Protein AF-A0A0H3NT70-F1 (afdb_monomer)

Sequence (43 aa):
MQTRASYMKANAVLLHQCEILSAVPGCYQQAVCQGSALNVSSK

Structure (mmCIF, N/CA/C/O backbone):
data_AF-A0A0H3NT70-F1
#
_entry.id   AF-A0A0H3NT70-F1
#
loop_
_atom_sit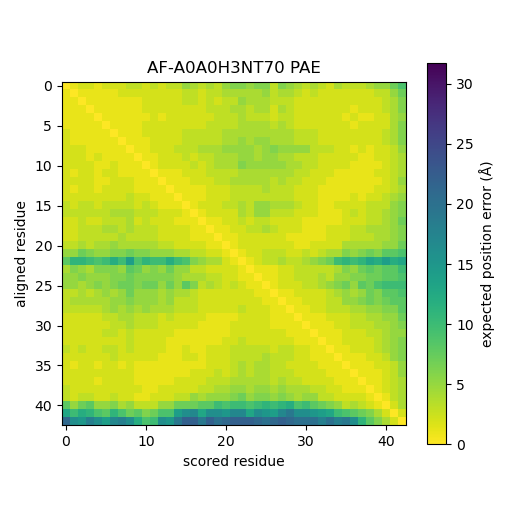e.group_PDB
_atom_site.id
_atom_site.type_symb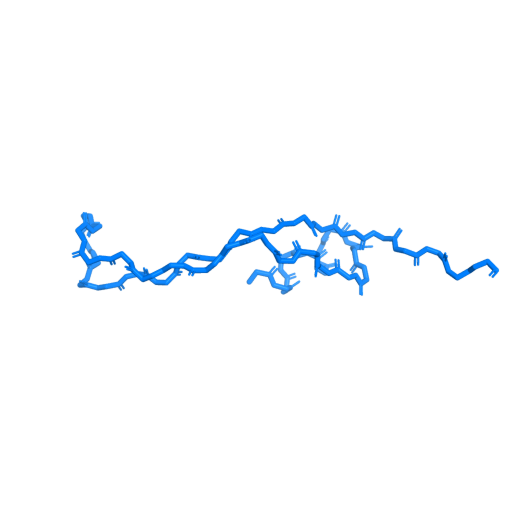ol
_atom_site.label_atom_id
_atom_site.label_alt_id
_atom_site.label_comp_id
_atom_site.label_asym_id
_atom_site.label_entity_id
_atom_site.label_seq_id
_atom_site.pdbx_PDB_ins_code
_atom_site.Cartn_x
_atom_site.Cartn_y
_atom_site.Cartn_z
_atom_site.occupancy
_atom_site.B_iso_or_equiv
_atom_site.auth_seq_id
_atom_site.auth_comp_id
_atom_site.auth_asym_id
_atom_site.auth_atom_id
_atom_site.pdbx_PDB_model_num
ATOM 1 N N . MET A 1 1 ? -3.441 -0.120 -2.987 1.00 93.38 1 MET A N 1
ATOM 2 C CA . MET A 1 1 ? -2.028 -0.505 -2.760 1.00 93.38 1 MET A CA 1
ATOM 3 C C . MET A 1 1 ? -1.290 -0.791 -4.072 1.00 93.38 1 MET A C 1
ATOM 5 O O . MET A 1 1 ? -0.239 -0.191 -4.237 1.00 93.38 1 MET A O 1
ATOM 9 N N . GLN A 1 2 ? -1.841 -1.544 -5.040 1.00 92.06 2 GLN A N 1
ATOM 10 C CA . GLN A 1 2 ? -1.221 -1.680 -6.378 1.00 92.06 2 GLN A CA 1
ATOM 11 C C . GLN A 1 2 ? -0.858 -0.336 -7.027 1.00 92.06 2 GLN A C 1
ATOM 13 O O . GLN A 1 2 ? 0.287 -0.145 -7.403 1.00 92.06 2 GLN A O 1
ATOM 18 N N . THR A 1 3 ? -1.768 0.644 -7.039 1.00 96.75 3 THR A N 1
ATOM 19 C CA . THR A 1 3 ? -1.474 1.992 -7.563 1.00 96.75 3 THR A CA 1
ATOM 20 C C . THR A 1 3 ? -0.267 2.645 -6.878 1.00 96.75 3 THR A C 1
ATOM 22 O O . THR A 1 3 ? 0.546 3.284 -7.535 1.00 96.75 3 THR A O 1
ATOM 25 N N . ARG A 1 4 ? -0.102 2.449 -5.558 1.00 96.19 4 ARG A N 1
ATOM 26 C CA . ARG A 1 4 ? 1.066 2.956 -4.813 1.00 96.19 4 ARG A CA 1
ATOM 27 C C . ARG A 1 4 ? 2.349 2.255 -5.261 1.00 96.19 4 ARG A C 1
ATOM 29 O O . ARG A 1 4 ? 3.350 2.925 -5.467 1.00 96.19 4 ARG A O 1
ATOM 36 N N . ALA A 1 5 ? 2.303 0.938 -5.461 1.00 97.06 5 ALA A N 1
ATOM 37 C CA . ALA A 1 5 ? 3.432 0.183 -5.998 1.00 97.06 5 ALA A CA 1
ATOM 38 C C . ALA A 1 5 ? 3.797 0.640 -7.424 1.00 97.06 5 ALA A C 1
ATOM 40 O O . ALA A 1 5 ? 4.973 0.841 -7.717 1.00 97.06 5 ALA A O 1
ATOM 41 N N . SER A 1 6 ? 2.808 0.916 -8.280 1.00 96.38 6 SER A N 1
ATOM 42 C CA . SER A 1 6 ? 3.042 1.468 -9.621 1.00 96.38 6 SER A CA 1
ATOM 43 C C . SER A 1 6 ? 3.741 2.831 -9.582 1.00 96.38 6 SER A C 1
ATOM 45 O O . SER A 1 6 ? 4.674 3.054 -10.349 1.00 96.38 6 SER A O 1
ATOM 47 N N . TYR A 1 7 ? 3.377 3.723 -8.649 1.00 97.62 7 TYR A N 1
ATOM 48 C CA . TYR A 1 7 ? 4.097 4.993 -8.448 1.00 97.62 7 TYR A CA 1
ATOM 49 C C . TYR A 1 7 ? 5.557 4.801 -8.003 1.00 97.62 7 TYR A C 1
ATOM 51 O O . TYR A 1 7 ? 6.397 5.654 -8.278 1.00 97.62 7 TYR A O 1
ATOM 59 N N . MET A 1 8 ? 5.886 3.665 -7.381 1.00 96.88 8 MET A N 1
ATOM 60 C CA . MET A 1 8 ? 7.260 3.273 -7.042 1.00 96.88 8 MET A CA 1
ATOM 61 C C . MET A 1 8 ? 8.000 2.593 -8.207 1.00 96.88 8 MET A C 1
ATOM 63 O O . MET A 1 8 ? 9.093 2.068 -8.009 1.00 96.88 8 MET A O 1
ATOM 67 N N . LYS A 1 9 ? 7.429 2.599 -9.422 1.00 96.19 9 LYS A N 1
ATOM 68 C CA . LYS A 1 9 ? 7.952 1.915 -10.619 1.00 96.19 9 LYS A CA 1
ATOM 69 C C . LYS A 1 9 ? 8.056 0.388 -10.465 1.00 96.19 9 LYS A C 1
ATOM 71 O O . LYS A 1 9 ? 8.850 -0.246 -11.156 1.00 96.19 9 LYS A O 1
ATOM 76 N N . ALA A 1 10 ? 7.267 -0.206 -9.570 1.00 96.56 10 ALA A N 1
ATOM 77 C CA . ALA A 1 10 ? 7.110 -1.655 -9.486 1.00 96.56 10 ALA A CA 1
ATOM 78 C C . ALA A 1 10 ? 6.136 -2.155 -10.566 1.00 96.56 10 ALA A C 1
ATOM 80 O O . ALA A 1 10 ? 5.157 -1.475 -10.885 1.00 96.56 10 ALA A O 1
ATOM 81 N N . ASN A 1 11 ? 6.383 -3.351 -11.105 1.00 95.94 11 ASN A N 1
ATOM 82 C CA . ASN A 1 11 ? 5.513 -4.015 -12.085 1.00 95.94 11 ASN A CA 1
ATOM 83 C C . ASN A 1 11 ? 4.725 -5.194 -11.487 1.00 95.94 11 ASN A C 1
ATOM 85 O O . ASN A 1 11 ? 3.836 -5.730 -12.144 1.00 95.94 11 ASN A O 1
ATOM 89 N N . ALA A 1 12 ? 5.016 -5.575 -10.243 1.00 96.12 12 ALA A N 1
ATOM 90 C CA . ALA A 1 12 ? 4.308 -6.610 -9.511 1.00 96.12 12 ALA A CA 1
ATOM 91 C C . ALA A 1 12 ? 4.171 -6.236 -8.029 1.00 96.12 12 ALA A C 1
ATOM 93 O O . ALA A 1 12 ? 4.928 -5.427 -7.488 1.00 96.12 12 ALA A O 1
ATOM 94 N N . VAL A 1 13 ? 3.204 -6.856 -7.354 1.00 97.25 13 VAL A N 1
ATOM 95 C CA . VAL A 1 13 ? 3.094 -6.806 -5.896 1.00 97.25 13 VAL A CA 1
ATOM 96 C C . VAL A 1 13 ? 2.972 -8.219 -5.360 1.00 97.25 13 VAL A C 1
ATOM 98 O O . VAL A 1 13 ? 2.050 -8.940 -5.736 1.00 97.25 13 VAL A O 1
ATOM 101 N N . LEU A 1 14 ? 3.867 -8.590 -4.447 1.00 97.31 14 LEU A N 1
ATOM 102 C CA . LEU A 1 14 ? 3.715 -9.799 -3.650 1.00 97.31 14 LEU A CA 1
ATOM 103 C C . LEU A 1 14 ? 2.849 -9.470 -2.435 1.00 97.31 14 LEU A C 1
ATOM 105 O O . LEU A 1 14 ? 3.292 -8.778 -1.517 1.00 97.31 14 LEU A O 1
ATOM 109 N N . LEU A 1 15 ? 1.597 -9.920 -2.455 1.00 97.25 15 LEU A N 1
ATOM 110 C CA . LEU A 1 15 ? 0.669 -9.714 -1.350 1.00 97.25 15 LEU A CA 1
ATOM 111 C C . LEU A 1 15 ? 1.084 -10.579 -0.155 1.00 97.25 15 LEU A C 1
ATOM 113 O O . LEU A 1 15 ? 1.295 -11.776 -0.313 1.00 97.25 15 LEU A O 1
ATOM 117 N N . HIS A 1 16 ? 1.184 -9.978 1.029 1.00 96.94 16 HIS A N 1
ATOM 118 C CA . HIS A 1 16 ? 1.467 -10.711 2.264 1.00 96.94 16 HIS A CA 1
ATOM 119 C C . HIS A 1 16 ? 0.167 -11.014 3.007 1.00 96.94 16 HIS A C 1
ATOM 121 O O . HIS A 1 16 ? -0.107 -12.157 3.352 1.00 96.94 16 HIS A O 1
ATOM 127 N N . GLN A 1 17 ? -0.642 -9.979 3.238 1.00 96.9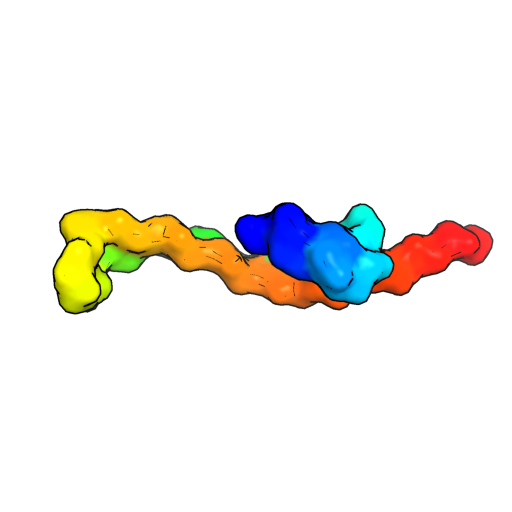4 17 GLN A N 1
ATOM 128 C CA . GLN A 1 17 ? -1.840 -10.071 4.063 1.00 96.94 17 GLN A CA 1
ATOM 129 C C . GLN A 1 17 ? -2.851 -9.001 3.658 1.00 96.94 17 GLN A C 1
ATOM 131 O O . GLN A 1 17 ? -2.477 -7.876 3.318 1.00 96.94 17 GLN A O 1
ATOM 136 N N . CYS A 1 18 ? -4.133 -9.351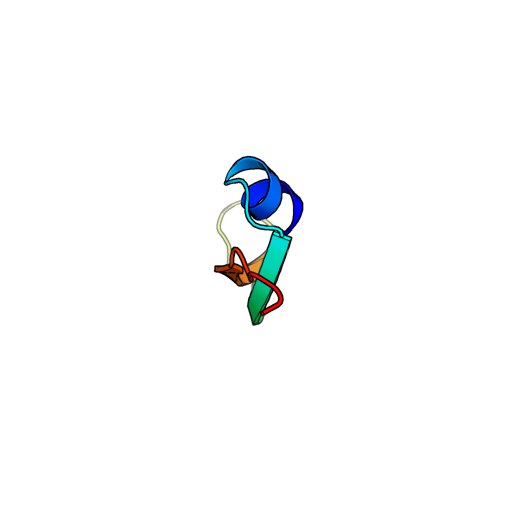 3.723 1.00 96.81 18 CYS A N 1
ATOM 137 C CA . CYS A 1 18 ? -5.241 -8.406 3.688 1.00 96.81 18 CYS A CA 1
ATOM 138 C C . CYS A 1 18 ? -6.171 -8.717 4.855 1.00 96.81 18 CYS A C 1
ATOM 140 O O . CYS A 1 18 ? -6.639 -9.845 4.983 1.00 96.81 18 CYS A O 1
ATOM 142 N N . GLU A 1 19 ? -6.459 -7.712 5.671 1.00 96.56 19 GLU A N 1
ATOM 143 C CA . GLU A 1 19 ? -7.337 -7.8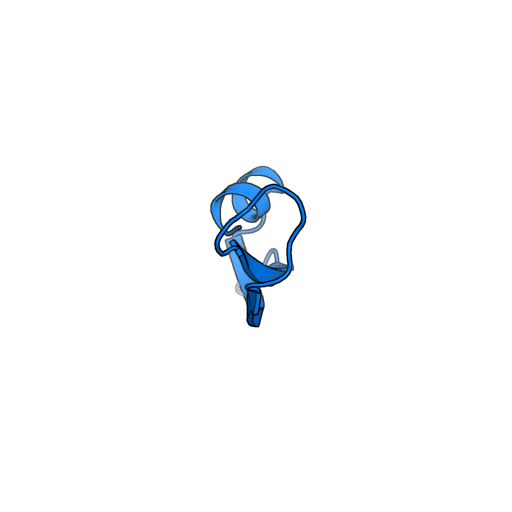37 6.831 1.00 96.56 19 GLU A CA 1
ATOM 144 C C . GLU A 1 19 ? -8.349 -6.701 6.876 1.00 96.56 19 GLU A C 1
ATOM 146 O O . GLU A 1 19 ? -8.081 -5.583 6.427 1.00 96.56 19 GLU A O 1
ATOM 151 N N . ILE A 1 20 ? -9.517 -7.000 7.441 1.00 96.31 20 ILE A N 1
ATOM 152 C CA . ILE A 1 20 ? -10.550 -6.015 7.743 1.00 96.31 20 ILE A CA 1
ATOM 153 C C . ILE A 1 20 ? -10.490 -5.735 9.241 1.00 96.31 20 ILE A C 1
ATOM 155 O O . ILE A 1 20 ? -10.725 -6.621 10.058 1.00 96.31 20 ILE A O 1
ATOM 159 N N . LEU A 1 21 ? -10.183 -4.493 9.595 1.00 96.25 21 LEU A N 1
ATOM 160 C CA . LEU A 1 21 ? -10.081 -4.021 10.968 1.00 96.25 21 LEU A CA 1
ATOM 161 C C . LEU A 1 21 ? -11.332 -3.214 11.321 1.00 96.25 21 LEU A C 1
ATOM 163 O O . LEU A 1 21 ? -11.666 -2.257 10.626 1.00 96.25 21 LEU A O 1
ATOM 167 N N . SER A 1 22 ? -12.012 -3.576 12.406 1.00 93.06 22 SER A N 1
ATOM 168 C CA . SER A 1 22 ? -13.224 -2.895 12.894 1.00 93.06 22 SER A CA 1
ATOM 169 C C . SER A 1 22 ? -12.976 -1.929 14.059 1.00 93.06 22 SER A C 1
ATOM 171 O O . SER A 1 22 ? -13.867 -1.173 14.426 1.00 93.06 22 SER A O 1
ATOM 173 N N . ALA A 1 23 ? -11.776 -1.929 14.645 1.00 90.25 23 ALA A N 1
ATOM 174 C CA . ALA A 1 23 ? -11.427 -1.125 15.821 1.00 90.25 23 ALA A CA 1
ATOM 175 C C . ALA A 1 23 ? -10.465 0.032 15.492 1.00 90.25 23 ALA A C 1
ATOM 177 O O . ALA A 1 23 ? -9.592 0.373 16.289 1.00 90.25 23 ALA A O 1
ATOM 178 N N . VAL A 1 24 ? -10.584 0.618 14.297 1.00 95.38 24 VAL A N 1
ATOM 179 C CA . VAL A 1 24 ? -9.722 1.728 13.868 1.00 95.38 24 VAL A CA 1
ATOM 180 C C . VAL A 1 24 ? -10.365 3.057 14.285 1.00 95.38 24 VAL A C 1
ATOM 182 O O . VAL A 1 24 ? -11.486 3.338 13.860 1.00 95.38 24 VAL A O 1
ATOM 185 N N . PRO A 1 25 ? -9.694 3.906 15.088 1.00 95.75 25 PRO A N 1
ATOM 186 C CA . PRO A 1 25 ? -1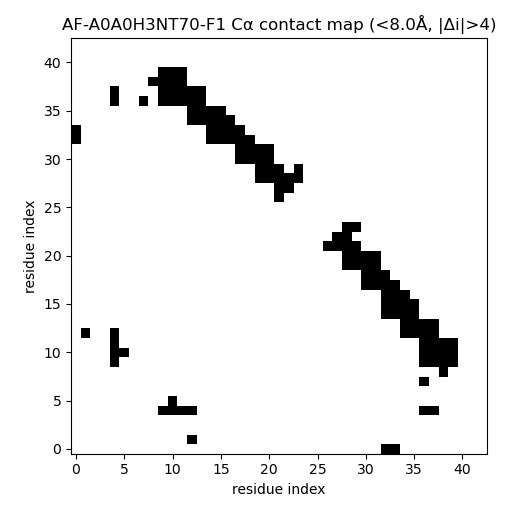0.253 5.192 15.496 1.00 95.75 25 PRO A CA 1
ATOM 187 C C . PRO A 1 25 ? -10.694 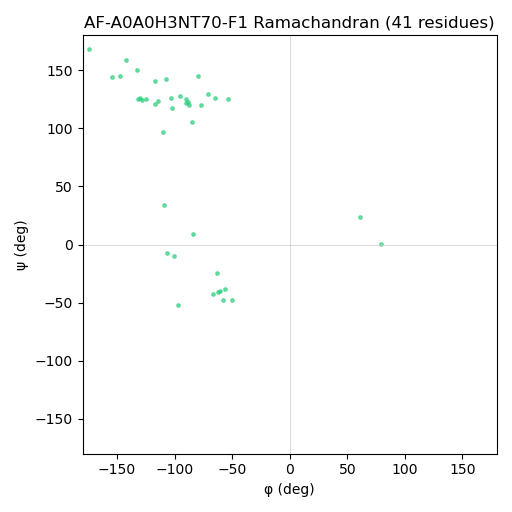6.034 14.290 1.00 95.75 25 PRO A C 1
ATOM 189 O O . PRO A 1 25 ? -9.912 6.285 13.376 1.00 95.75 25 PRO A O 1
ATOM 192 N N . GLY A 1 26 ? -11.958 6.462 14.281 1.00 96.00 26 GLY A N 1
ATOM 193 C CA . GLY A 1 26 ? -12.532 7.278 13.203 1.00 96.00 26 GLY A CA 1
ATOM 194 C C . GLY A 1 26 ? -12.948 6.514 11.939 1.00 96.00 26 GLY A C 1
ATOM 195 O O . GLY A 1 26 ? -13.467 7.136 11.017 1.00 96.00 26 GLY A O 1
ATOM 196 N N . CYS A 1 27 ? -12.775 5.191 11.883 1.00 95.94 27 CYS A N 1
ATOM 197 C CA . CYS A 1 27 ? -13.222 4.358 10.766 1.00 95.94 27 CYS A CA 1
ATOM 198 C C . CYS A 1 27 ? -14.130 3.238 11.284 1.00 95.94 27 CYS A C 1
ATOM 200 O O . CYS A 1 27 ? -13.722 2.462 12.139 1.00 95.94 27 CYS A O 1
ATOM 202 N N . TYR A 1 28 ? -15.346 3.115 10.740 1.00 94.44 28 TYR A N 1
ATOM 203 C CA . TYR A 1 28 ? -16.254 2.013 11.092 1.00 94.44 28 TYR A CA 1
ATOM 204 C C . TYR A 1 28 ? -15.615 0.647 10.803 1.00 94.44 28 TYR A C 1
ATOM 206 O O . TYR A 1 28 ? -15.601 -0.239 11.653 1.00 94.44 28 TYR A O 1
ATOM 214 N N . GLN A 1 29 ? -15.043 0.505 9.605 1.00 95.50 29 GLN A N 1
ATOM 215 C CA . GLN A 1 29 ? -14.213 -0.624 9.204 1.00 95.50 29 GLN A CA 1
ATOM 216 C C . GLN A 1 29 ? -13.149 -0.144 8.216 1.00 95.50 29 GLN A C 1
ATOM 218 O O . GLN A 1 29 ? -13.410 0.733 7.391 1.00 95.50 29 GLN A O 1
ATOM 223 N N . GLN A 1 30 ? -11.956 -0.729 8.278 1.00 96.25 30 GLN A N 1
ATOM 224 C CA . GLN A 1 30 ? -10.852 -0.431 7.374 1.00 96.25 30 GLN A CA 1
ATOM 225 C C . GLN A 1 30 ? -10.248 -1.721 6.828 1.00 96.25 30 GLN A C 1
ATOM 227 O O . GLN A 1 30 ? -9.794 -2.569 7.589 1.00 96.25 30 GLN A O 1
ATOM 232 N N . ALA A 1 31 ? -10.176 -1.839 5.504 1.00 96.38 31 ALA A N 1
ATOM 233 C CA . ALA A 1 31 ? -9.418 -2.899 4.855 1.00 96.38 31 ALA A CA 1
ATOM 234 C C . ALA A 1 31 ? -7.959 -2.459 4.675 1.00 96.38 31 ALA A C 1
ATOM 236 O O . ALA A 1 31 ? -7.676 -1.461 4.006 1.00 96.38 31 ALA A O 1
ATOM 237 N N . VAL A 1 32 ? -7.024 -3.203 5.261 1.00 95.62 32 VAL A N 1
ATOM 238 C CA . VAL A 1 32 ? -5.586 -2.967 5.113 1.00 95.62 32 VAL A CA 1
ATOM 239 C C . VAL A 1 32 ? -4.976 -4.139 4.370 1.00 95.62 32 VAL A C 1
ATOM 241 O O . VAL A 1 32 ? -5.074 -5.278 4.810 1.00 95.62 32 VAL A O 1
ATOM 244 N N . CYS A 1 33 ? -4.314 -3.843 3.254 1.00 96.19 33 CYS A N 1
ATOM 245 C CA . CYS A 1 33 ? -3.556 -4.824 2.489 1.00 96.19 33 CYS A CA 1
ATOM 246 C C . CYS A 1 33 ? -2.076 -4.449 2.478 1.00 96.19 33 CYS A C 1
ATOM 248 O O . CYS A 1 33 ? -1.707 -3.369 2.002 1.00 96.19 33 CYS A O 1
ATOM 250 N N . GLN A 1 34 ? -1.248 -5.359 2.977 1.00 96.25 34 GLN A N 1
ATOM 251 C CA . GLN A 1 34 ? 0.202 -5.246 3.027 1.00 96.25 34 GLN A CA 1
ATOM 252 C C . GLN A 1 34 ? 0.844 -6.180 2.006 1.00 96.25 34 GLN A C 1
ATOM 254 O O . GLN A 1 34 ? 0.384 -7.297 1.763 1.00 96.25 34 GLN A O 1
ATOM 259 N N . GLY A 1 35 ? 1.923 -5.712 1.397 1.00 96.31 35 GLY A N 1
ATOM 260 C CA . GLY A 1 35 ? 2.671 -6.474 0.414 1.00 96.31 35 GLY A CA 1
ATOM 261 C C . GLY A 1 35 ? 3.927 -5.738 -0.016 1.00 96.31 35 GLY A C 1
ATOM 262 O O . GLY A 1 35 ? 4.093 -4.549 0.266 1.00 96.31 35 GLY A O 1
ATOM 263 N N . SER A 1 36 ? 4.790 -6.456 -0.720 1.00 97.69 36 SER A N 1
ATOM 264 C CA . SER A 1 36 ? 6.043 -5.933 -1.255 1.00 97.69 36 SER A CA 1
ATOM 265 C C . SER A 1 36 ? 5.861 -5.491 -2.701 1.00 97.69 36 SER A C 1
ATOM 267 O O . SER A 1 36 ? 5.386 -6.261 -3.536 1.00 97.69 36 SER A O 1
ATOM 269 N N . ALA A 1 37 ? 6.259 -4.259 -3.009 1.00 97.81 37 ALA A N 1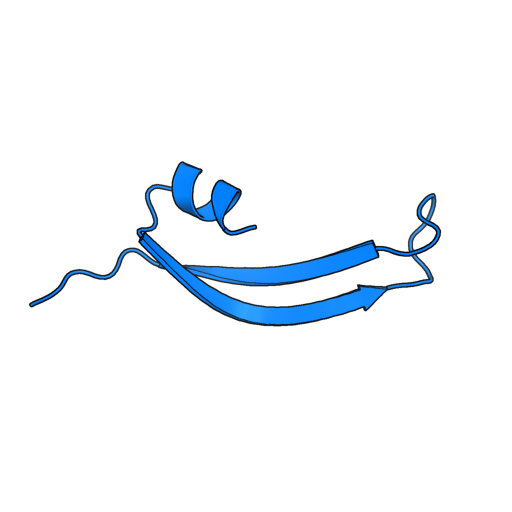
ATOM 270 C CA . ALA A 1 37 ? 6.336 -3.768 -4.380 1.00 97.81 37 ALA A CA 1
ATOM 271 C C . ALA A 1 37 ? 7.599 -4.338 -5.044 1.00 97.81 37 ALA A C 1
ATOM 273 O O . ALA A 1 37 ? 8.707 -4.106 -4.564 1.00 97.81 37 ALA A O 1
ATOM 274 N N . LEU A 1 38 ? 7.433 -5.096 -6.127 1.00 97.12 38 LEU A N 1
ATOM 275 C CA . LEU A 1 38 ? 8.521 -5.776 -6.826 1.00 97.12 38 LEU A CA 1
ATOM 276 C C . LEU A 1 38 ? 8.657 -5.245 -8.253 1.00 97.12 38 LEU A C 1
ATOM 278 O O . LEU A 1 38 ? 7.666 -5.002 -8.942 1.00 97.12 38 LEU A O 1
ATOM 282 N N . ASN A 1 39 ? 9.899 -5.101 -8.710 1.00 96.38 39 ASN A N 1
ATOM 283 C CA . ASN A 1 39 ? 10.205 -4.902 -10.120 1.00 96.38 39 ASN A CA 1
ATOM 284 C C . ASN A 1 39 ? 10.891 -6.165 -10.646 1.00 96.38 39 ASN A C 1
ATOM 286 O O . ASN A 1 39 ? 12.078 -6.389 -10.410 1.00 96.38 39 ASN A O 1
ATOM 290 N N . VAL A 1 40 ? 10.104 -7.033 -11.269 1.00 95.25 40 VAL A N 1
ATOM 291 C CA . VAL A 1 40 ? 10.547 -8.327 -11.780 1.00 95.25 40 VAL A CA 1
ATOM 292 C C . VAL A 1 40 ? 11.056 -8.139 -13.204 1.00 95.25 40 VAL A C 1
ATOM 294 O O . VAL A 1 40 ? 10.306 -7.693 -14.072 1.00 95.25 40 VAL A O 1
ATOM 297 N N . SER A 1 41 ? 12.312 -8.507 -13.455 1.00 93.12 41 SER A N 1
ATOM 298 C CA . SER A 1 41 ? 12.845 -8.624 -14.813 1.00 93.12 41 SER A CA 1
ATOM 299 C C . SER A 1 41 ? 12.623 -10.044 -15.311 1.00 93.12 41 SER A C 1
ATOM 301 O O . SER A 1 41 ? 13.063 -10.999 -14.673 1.00 93.12 41 SER A O 1
ATOM 303 N N . SER A 1 42 ? 11.977 -10.185 -16.464 1.00 82.06 42 SER A N 1
ATOM 304 C CA . SER A 1 42 ? 12.018 -11.427 -17.238 1.00 82.06 42 SER A CA 1
ATOM 305 C C . SER A 1 42 ? 13.463 -11.626 -17.697 1.00 82.06 42 SER A C 1
ATOM 307 O O . SER A 1 42 ? 14.047 -10.695 -18.254 1.00 82.06 42 SER A O 1
ATOM 309 N N . LYS A 1 43 ? 14.061 -12.779 -17.413 1.00 61.59 43 LYS A N 1
ATOM 310 C CA . LYS A 1 43 ? 15.365 -13.169 -17.953 1.00 61.59 43 LYS A CA 1
ATOM 311 C C . LYS A 1 43 ? 15.176 -14.357 -18.878 1.00 61.59 43 LYS A C 1
ATOM 313 O O . LYS A 1 43 ? 14.309 -15.194 -18.541 1.00 61.59 43 LYS A O 1
#

Solvent-accessible surface area (backbone atoms only — not comparable to full-atom values): 2794 Å² total; per-residue (Å²): 101,69,69,60,27,46,76,71,70,23,80,43,69,53,76,74,48,73,48,78,41,63,85,45,90,98,38,79,63,46,79,50,68,46,59,47,66,32,70,79,76,91,127

Mean predicted aligned error: 3.42 Å

Radius of gyration: 13.5 Å; Cα contacts (8 Å, |Δi|>4): 66; chains: 1; bounding box: 32×20×34 Å

InterPro domains:
  I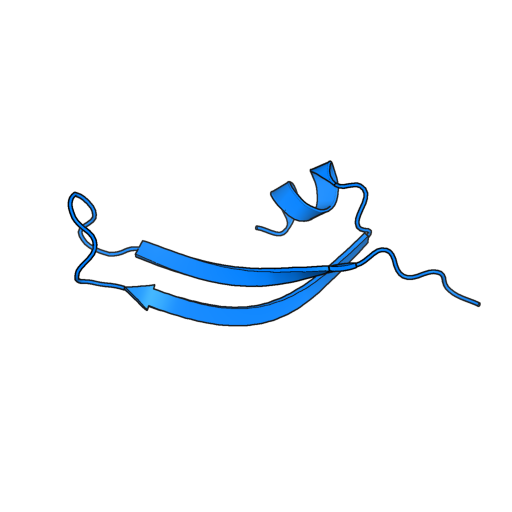PR030852 Outer membrane lipoprotein RcsF [PF16358] (1-41)

Secondary structure (DSSP, 8-state):
-HHHHHHTT-SEEEEEEEEEES-BTTBS-EEEEEEEEE-PPP-

Nearest PDB structures (foldseek):
  9biy-assembly1_B  TM=9.375E-01  e=4.350E-03  Escherichia coli
  2l8y-assembly1_A  TM=9.176E-01  e=5.302E-03  Escherichia coli K-12
  6t1w-assembly1_C  TM=9.297E-01  e=1.171E-02  Escherichia coli K-12

Organism: Yersinia enterocolitica subsp. palearctica serotype O:3 (strain DSM 13030 / CIP 106945 / Y11) (NCBI:txid930944)

Foldseek 3Di:
DVVVLVVVVAPDWAWDDWDWDCPDVPDNIDIDTDTDRHHDDDD

pLDDT: mean 94.82, std 5.74, range [61.59, 97.81]